Protein AF-A0A0A0D3E0-F1 (afdb_monomer)

Sequence (124 aa):
MERAMAIDLHAAAGILADHRLRPDAFPGLPEALRPGDLAEARRLQDATHERLSAAGLGSRVGWKIGCTTPVMQRFLGIPEPCEGGIFQANVQAGPGRFPAAAHRRIGVECEIAVRLGRDLPPGQ

Structure (mmCIF, N/CA/C/O backbone):
data_AF-A0A0A0D3E0-F1
#
_entry.id   AF-A0A0A0D3E0-F1
#
loop_
_atom_site.group_PDB
_atom_site.id
_atom_site.type_symbol
_atom_site.label_atom_id
_atom_site.label_alt_id
_atom_site.label_comp_id
_atom_site.label_asym_id
_atom_site.label_entity_id
_atom_site.label_seq_id
_atom_site.pdbx_PDB_ins_code
_atom_site.Cartn_x
_atom_site.Cartn_y
_atom_site.Cartn_z
_atom_site.occupancy
_atom_site.B_iso_or_equiv
_atom_site.auth_seq_id
_atom_site.auth_comp_id
_atom_site.auth_asym_id
_atom_site.auth_atom_id
_atom_site.pdbx_PDB_model_num
ATOM 1 N N . MET A 1 1 ? 15.974 7.195 -27.387 1.00 41.56 1 MET A N 1
ATOM 2 C CA . MET A 1 1 ? 15.349 7.037 -26.059 1.00 41.56 1 MET A CA 1
ATOM 3 C C . MET A 1 1 ? 14.260 5.998 -26.224 1.00 41.56 1 MET A C 1
ATOM 5 O O . MET A 1 1 ? 13.197 6.306 -26.747 1.00 41.56 1 MET A O 1
ATOM 9 N N . GLU A 1 2 ? 14.604 4.744 -25.963 1.00 47.16 2 GLU A N 1
ATOM 10 C CA . GLU A 1 2 ? 13.697 3.609 -26.117 1.00 47.16 2 GLU A CA 1
ATOM 11 C C . GLU A 1 2 ? 12.592 3.763 -25.064 1.00 47.16 2 GLU A C 1
ATOM 13 O O . GLU A 1 2 ? 12.894 3.921 -23.881 1.00 47.16 2 GLU A O 1
ATOM 18 N N . ARG A 1 3 ? 11.321 3.846 -25.480 1.00 50.81 3 ARG A N 1
ATOM 19 C CA . ARG A 1 3 ? 10.215 3.808 -24.516 1.00 50.81 3 ARG A CA 1
ATOM 20 C C . ARG A 1 3 ? 10.323 2.463 -23.809 1.00 50.81 3 ARG A C 1
ATOM 22 O O . ARG A 1 3 ? 10.208 1.443 -24.483 1.00 50.81 3 ARG A O 1
ATOM 29 N N . ALA A 1 4 ? 10.534 2.462 -22.495 1.00 60.88 4 ALA A N 1
ATOM 30 C CA . ALA A 1 4 ? 10.309 1.264 -21.701 1.00 60.88 4 ALA A CA 1
ATOM 31 C C . ALA A 1 4 ? 8.901 0.757 -22.049 1.00 60.88 4 ALA A C 1
ATOM 33 O O . ALA A 1 4 ? 7.928 1.514 -21.975 1.00 60.88 4 ALA A O 1
ATOM 34 N N . MET A 1 5 ? 8.807 -0.471 -22.560 1.00 68.38 5 MET A N 1
ATOM 35 C CA . MET A 1 5 ? 7.516 -1.110 -22.794 1.00 68.38 5 MET A CA 1
ATOM 36 C C . MET A 1 5 ? 6.759 -1.130 -21.466 1.00 68.38 5 MET A C 1
ATOM 38 O O . MET A 1 5 ? 7.334 -1.518 -20.452 1.00 68.38 5 MET A O 1
ATOM 42 N N . ALA A 1 6 ? 5.494 -0.704 -21.478 1.00 84.00 6 ALA A N 1
ATOM 43 C CA . ALA A 1 6 ? 4.649 -0.761 -20.291 1.00 84.00 6 ALA A CA 1
ATOM 44 C C . ALA A 1 6 ? 4.569 -2.208 -19.782 1.00 84.00 6 ALA A C 1
ATOM 46 O O . ALA A 1 6 ? 4.430 -3.135 -20.588 1.00 84.00 6 ALA A O 1
ATOM 47 N N . ILE A 1 7 ? 4.658 -2.399 -18.466 1.00 94.62 7 ILE A N 1
ATOM 48 C CA . ILE A 1 7 ? 4.614 -3.741 -17.875 1.00 94.62 7 ILE A CA 1
ATOM 49 C C . ILE A 1 7 ? 3.240 -4.391 -18.080 1.00 94.62 7 ILE A C 1
ATOM 51 O O . ILE A 1 7 ? 2.213 -3.710 -18.167 1.00 94.62 7 ILE A O 1
ATOM 55 N N . ASP A 1 8 ? 3.194 -5.724 -18.068 1.00 96.81 8 ASP A N 1
ATOM 56 C CA . ASP A 1 8 ? 1.927 -6.445 -17.932 1.00 96.81 8 ASP A CA 1
ATOM 57 C C . ASP A 1 8 ? 1.387 -6.266 -16.503 1.00 96.81 8 ASP A C 1
ATOM 59 O O . ASP A 1 8 ? 1.711 -7.014 -15.575 1.00 96.81 8 ASP A O 1
ATOM 63 N N . LEU A 1 9 ? 0.552 -5.237 -16.332 1.00 96.81 9 LEU A N 1
ATOM 64 C CA . LEU A 1 9 ? -0.092 -4.898 -15.063 1.00 96.81 9 LEU A CA 1
ATOM 65 C C . LEU A 1 9 ? -0.937 -6.049 -14.520 1.00 96.81 9 LEU A C 1
ATOM 67 O O . LEU A 1 9 ? -0.997 -6.240 -13.306 1.00 96.81 9 LEU A O 1
ATOM 71 N N . HIS A 1 10 ? -1.583 -6.827 -15.393 1.00 97.25 10 HIS A N 1
ATOM 72 C CA . HIS A 1 10 ? -2.418 -7.936 -14.959 1.00 97.25 10 HIS A CA 1
ATOM 73 C C . HIS A 1 10 ? -1.543 -9.023 -14.336 1.00 97.25 10 HIS A C 1
ATOM 75 O O . HIS A 1 10 ? -1.824 -9.447 -13.211 1.00 97.25 10 HIS A O 1
ATOM 81 N N . ALA A 1 11 ? -0.471 -9.436 -15.014 1.00 98.00 11 ALA A N 1
ATOM 82 C CA . ALA A 1 11 ? 0.464 -10.429 -14.493 1.00 98.00 11 ALA A CA 1
ATOM 83 C C . ALA A 1 11 ? 1.138 -9.956 -13.195 1.00 98.00 11 ALA A C 1
ATOM 85 O O . ALA A 1 11 ? 1.113 -10.668 -12.189 1.00 98.00 11 ALA A O 1
ATOM 86 N N . ALA A 1 12 ? 1.670 -8.731 -13.181 1.00 98.31 12 ALA A N 1
ATOM 87 C CA . ALA A 1 12 ? 2.345 -8.162 -12.016 1.00 98.31 12 ALA A CA 1
ATOM 88 C C . ALA A 1 12 ? 1.409 -8.047 -10.797 1.00 98.31 12 ALA A C 1
ATOM 90 O O . ALA A 1 12 ? 1.764 -8.476 -9.697 1.00 98.31 12 ALA A O 1
ATOM 91 N N . ALA A 1 13 ? 0.184 -7.544 -10.988 1.00 98.44 13 ALA A N 1
ATOM 92 C CA . ALA A 1 13 ? -0.807 -7.438 -9.918 1.00 98.44 13 ALA A CA 1
ATOM 93 C C . ALA A 1 13 ? -1.250 -8.816 -9.408 1.00 98.44 13 ALA A C 1
ATOM 95 O O . ALA A 1 13 ? -1.538 -8.972 -8.223 1.00 98.44 13 ALA A O 1
ATOM 96 N N . GLY A 1 14 ? -1.297 -9.818 -10.294 1.00 98.12 14 GLY A N 1
ATOM 97 C CA . GLY A 1 14 ? -1.579 -11.205 -9.931 1.00 98.12 14 GLY A CA 1
ATOM 98 C C . GLY A 1 14 ? -0.538 -11.749 -8.957 1.00 98.12 14 GLY A C 1
ATOM 99 O O . GLY A 1 14 ? -0.903 -12.246 -7.898 1.00 98.12 14 GLY A O 1
ATOM 100 N N . ILE A 1 15 ? 0.750 -11.555 -9.257 1.00 97.88 15 ILE A N 1
ATOM 101 C CA . ILE A 1 15 ? 1.854 -11.969 -8.377 1.00 97.88 15 ILE A CA 1
ATOM 102 C C . ILE A 1 15 ? 1.742 -11.293 -7.003 1.00 97.88 15 ILE A C 1
ATOM 104 O O . ILE A 1 15 ? 1.836 -11.963 -5.974 1.00 97.88 15 ILE A O 1
ATOM 108 N N . LEU A 1 16 ? 1.519 -9.974 -6.966 1.00 97.56 16 LEU A N 1
ATOM 109 C CA . LEU A 1 16 ? 1.404 -9.233 -5.706 1.00 97.56 16 LEU A CA 1
ATOM 110 C C . LEU A 1 16 ? 0.187 -9.675 -4.879 1.00 97.56 16 LEU A C 1
ATOM 112 O O . LEU A 1 16 ? 0.308 -9.888 -3.669 1.00 97.56 16 LEU A O 1
ATOM 116 N N . ALA A 1 17 ? -0.975 -9.833 -5.516 1.00 97.25 17 ALA A N 1
ATOM 117 C CA . ALA A 1 17 ? -2.194 -10.279 -4.847 1.00 97.25 17 ALA A CA 1
ATOM 118 C C . ALA A 1 17 ? -2.045 -11.710 -4.309 1.00 97.25 17 ALA A C 1
ATOM 120 O O . ALA A 1 17 ? -2.368 -11.964 -3.147 1.00 97.25 17 ALA A O 1
ATOM 121 N N . ASP A 1 18 ? -1.479 -12.620 -5.101 1.00 95.81 18 ASP A N 1
ATOM 122 C CA . ASP A 1 18 ? -1.234 -14.002 -4.700 1.00 95.81 18 ASP A CA 1
ATOM 123 C C . ASP A 1 18 ? -0.307 -14.085 -3.491 1.00 95.81 18 ASP A C 1
ATOM 125 O O . ASP A 1 18 ? -0.624 -14.793 -2.536 1.00 95.81 18 ASP A O 1
ATOM 129 N N . HIS A 1 19 ? 0.785 -13.314 -3.481 1.00 95.38 19 HIS A N 1
ATOM 130 C CA . HIS A 1 19 ? 1.685 -13.241 -2.329 1.00 95.38 19 HIS A CA 1
ATOM 131 C C . HIS A 1 19 ? 1.022 -12.629 -1.092 1.00 95.38 19 HIS A C 1
ATOM 133 O O . HIS A 1 19 ? 1.366 -12.989 0.033 1.00 95.38 19 HIS A O 1
ATOM 139 N N . ARG A 1 20 ? 0.063 -11.712 -1.254 1.00 94.38 20 ARG A N 1
ATOM 140 C CA . ARG A 1 20 ? -0.693 -11.174 -0.115 1.00 94.38 20 ARG A CA 1
ATOM 141 C C . ARG A 1 20 ? -1.665 -12.203 0.466 1.00 94.38 20 ARG A C 1
ATOM 143 O O . ARG A 1 20 ? -1.844 -12.221 1.686 1.00 94.38 20 ARG A O 1
ATOM 150 N N . LEU A 1 21 ? -2.313 -13.000 -0.383 1.00 94.00 21 LEU A N 1
ATOM 151 C CA . LEU A 1 21 ? -3.331 -13.986 0.006 1.00 94.00 21 LEU A CA 1
ATOM 152 C C . LEU A 1 21 ? -2.715 -15.303 0.498 1.00 94.00 21 LEU A C 1
ATOM 154 O O . LEU A 1 21 ? -3.288 -15.975 1.352 1.00 94.00 21 LEU A O 1
ATOM 158 N N . ARG A 1 22 ? -1.535 -15.650 -0.018 1.00 92.38 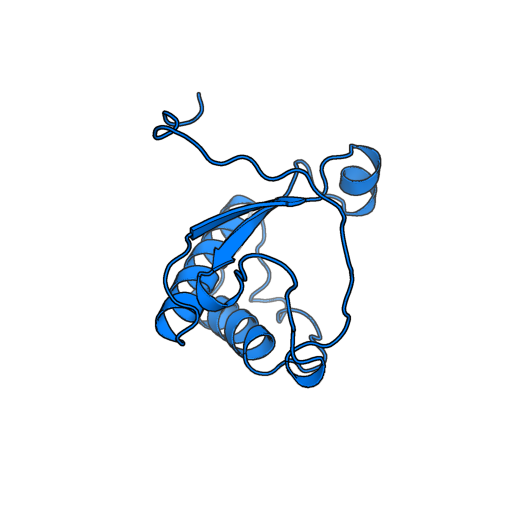22 ARG A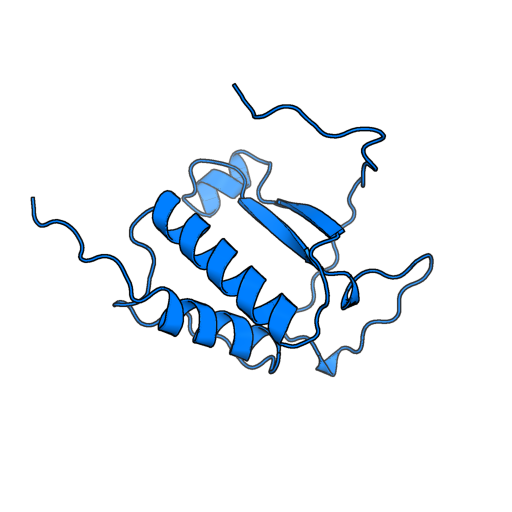 N 1
ATOM 159 C CA . ARG A 1 22 ? -0.731 -16.815 0.360 1.00 92.38 22 ARG A CA 1
ATOM 160 C C . ARG A 1 22 ? 0.668 -16.316 0.724 1.00 92.38 22 ARG A C 1
ATOM 162 O O . ARG A 1 22 ? 1.543 -16.239 -0.139 1.00 92.38 22 ARG A O 1
ATOM 169 N N . PRO A 1 23 ? 0.862 -15.887 1.982 1.00 85.31 23 PRO A N 1
ATOM 170 C CA . PRO A 1 23 ? 2.060 -15.177 2.396 1.00 85.31 23 PRO A CA 1
ATOM 171 C C . PRO A 1 23 ? 3.261 -16.122 2.465 1.00 85.31 23 PRO A C 1
ATOM 173 O O . PRO A 1 23 ? 3.578 -16.693 3.508 1.00 85.31 23 PRO A O 1
ATOM 176 N N . ASP A 1 24 ? 3.966 -16.229 1.344 1.00 88.38 24 ASP A N 1
ATOM 177 C CA . ASP A 1 24 ? 5.285 -16.840 1.240 1.00 88.38 24 ASP A CA 1
ATOM 178 C C . ASP A 1 24 ? 6.400 -15.792 1.141 1.00 88.38 24 ASP A C 1
ATOM 180 O O . ASP A 1 24 ? 6.154 -14.584 1.159 1.00 88.38 24 ASP A O 1
ATOM 184 N N . ALA A 1 25 ? 7.661 -16.237 1.121 1.00 90.50 25 ALA A N 1
ATOM 185 C CA . ALA A 1 25 ? 8.768 -15.323 0.864 1.00 90.50 25 ALA A CA 1
ATOM 186 C C . ALA A 1 25 ? 8.555 -14.664 -0.506 1.00 90.50 25 ALA A C 1
ATOM 188 O O . ALA A 1 25 ? 8.379 -15.358 -1.502 1.00 90.50 25 ALA A O 1
ATOM 189 N N . PHE A 1 26 ? 8.546 -13.332 -0.541 1.00 92.44 26 PHE A N 1
ATOM 190 C CA . PHE A 1 26 ? 8.392 -12.576 -1.777 1.00 92.44 26 PHE A CA 1
ATOM 191 C C . PHE A 1 26 ? 9.780 -12.238 -2.337 1.00 92.44 26 PHE A C 1
ATOM 193 O O . PHE A 1 26 ? 10.474 -11.416 -1.732 1.00 92.44 26 PHE A O 1
ATOM 200 N N . PRO A 1 27 ? 10.211 -12.853 -3.456 1.00 92.38 27 PRO A N 1
ATOM 201 C CA . PRO A 1 27 ? 11.522 -12.590 -4.052 1.00 92.38 27 PRO A CA 1
ATOM 202 C C . PRO A 1 27 ? 11.572 -11.261 -4.827 1.00 92.38 27 PRO A C 1
ATOM 204 O O . PRO A 1 27 ? 12.619 -10.900 -5.360 1.00 92.38 27 PRO A O 1
ATOM 207 N N . GLY A 1 28 ? 10.454 -10.532 -4.893 1.00 94.31 28 GLY A N 1
ATOM 208 C CA . GLY A 1 28 ? 10.267 -9.382 -5.769 1.00 94.31 28 GLY A CA 1
ATOM 209 C C . GLY A 1 28 ? 9.574 -9.766 -7.076 1.00 94.31 28 GLY A C 1
ATOM 210 O O . GLY A 1 28 ? 9.378 -10.943 -7.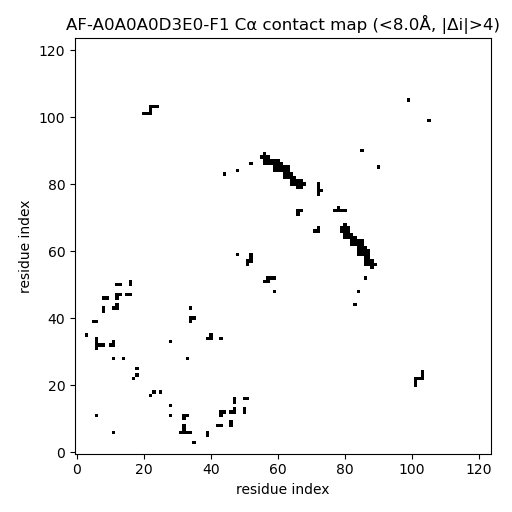381 1.00 94.31 28 GLY A O 1
ATOM 211 N N . LEU A 1 29 ? 9.193 -8.754 -7.855 1.00 97.06 29 LEU A N 1
ATOM 212 C CA . LEU A 1 29 ? 8.676 -8.965 -9.207 1.00 97.06 29 LEU A CA 1
ATOM 213 C C . LEU A 1 29 ? 9.818 -9.368 -10.158 1.00 97.06 29 LEU A C 1
ATOM 215 O O . LEU A 1 29 ? 10.944 -8.873 -9.985 1.00 97.06 29 LEU A O 1
ATOM 219 N N . PRO A 1 30 ? 9.547 -10.215 -11.172 1.00 97.00 30 PRO A N 1
ATOM 220 C CA . PRO A 1 30 ? 10.445 -10.401 -12.310 1.00 97.00 30 PRO A CA 1
ATOM 221 C C . PRO A 1 30 ? 10.812 -9.056 -12.939 1.00 97.00 30 PRO A C 1
ATOM 223 O O . PRO A 1 30 ? 9.970 -8.165 -12.980 1.00 97.00 30 PRO A O 1
ATOM 226 N N . GLU A 1 31 ? 12.034 -8.916 -13.459 1.00 96.19 31 GLU A N 1
ATOM 227 C CA . GLU A 1 31 ? 12.541 -7.635 -13.983 1.00 96.19 31 GLU A CA 1
ATOM 228 C C . GLU A 1 31 ? 11.604 -7.007 -15.026 1.00 96.19 31 GLU A C 1
ATOM 230 O O . GLU A 1 31 ? 11.252 -5.841 -14.915 1.00 96.19 31 GLU A O 1
ATOM 235 N N . ALA A 1 32 ? 11.093 -7.813 -15.962 1.00 96.25 32 ALA A N 1
ATOM 236 C CA . ALA A 1 32 ? 10.161 -7.369 -17.003 1.00 96.25 32 ALA A CA 1
ATOM 237 C C . ALA A 1 32 ? 8.785 -6.899 -16.481 1.00 96.25 32 ALA A C 1
ATOM 239 O O . ALA A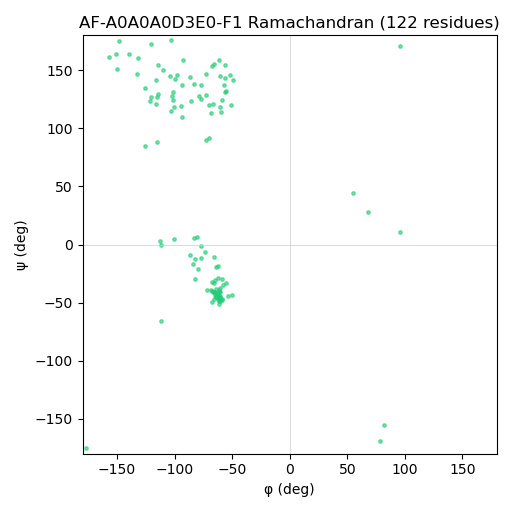 1 32 ? 7.990 -6.363 -17.246 1.00 96.25 32 ALA A O 1
ATOM 240 N N . LEU A 1 33 ? 8.483 -7.139 -15.201 1.00 97.75 33 LEU A N 1
ATOM 241 C CA . LEU A 1 33 ? 7.237 -6.752 -14.538 1.00 97.75 33 LEU A CA 1
ATOM 242 C C . LEU A 1 33 ? 7.450 -5.671 -13.470 1.00 97.75 33 LEU A C 1
ATOM 244 O O . LEU A 1 33 ? 6.502 -5.315 -12.770 1.00 97.75 33 LEU A O 1
ATOM 248 N N . ARG A 1 34 ? 8.678 -5.167 -13.296 1.00 96.12 34 ARG A N 1
ATOM 249 C CA . ARG A 1 34 ? 8.959 -4.084 -12.349 1.00 96.12 34 ARG A CA 1
ATOM 250 C C . ARG A 1 34 ? 8.537 -2.749 -12.963 1.00 96.12 34 ARG A C 1
ATOM 252 O O . ARG A 1 34 ? 8.979 -2.456 -14.070 1.00 96.12 34 ARG A O 1
ATOM 259 N N . PRO A 1 35 ? 7.722 -1.939 -12.264 1.00 95.06 35 PRO A N 1
ATOM 260 C CA . PRO A 1 35 ? 7.375 -0.607 -12.739 1.00 95.06 35 PRO A CA 1
ATOM 261 C C . PRO A 1 35 ? 8.621 0.238 -13.005 1.00 95.06 35 PRO A C 1
ATOM 263 O O . PRO A 1 35 ? 9.507 0.309 -12.152 1.00 95.06 35 PRO A O 1
ATOM 266 N N . GLY A 1 36 ? 8.672 0.892 -14.164 1.00 93.56 36 GLY A N 1
ATOM 267 C CA . GLY A 1 36 ? 9.780 1.775 -14.535 1.00 93.56 36 GLY A CA 1
ATOM 268 C C . GLY A 1 36 ? 9.704 3.161 -13.891 1.00 93.56 36 GLY A C 1
ATOM 269 O O . GLY A 1 36 ? 10.717 3.848 -13.773 1.00 93.56 36 GLY A O 1
ATOM 270 N N . ASP A 1 37 ? 8.510 3.576 -13.462 1.00 92.25 37 ASP A N 1
ATOM 271 C CA . ASP A 1 37 ? 8.271 4.860 -12.813 1.00 92.25 37 ASP A CA 1
ATOM 272 C C . ASP A 1 37 ? 7.125 4.798 -11.786 1.00 92.25 37 ASP A C 1
ATOM 274 O O . ASP A 1 37 ? 6.437 3.786 -11.611 1.00 92.25 37 ASP A O 1
ATOM 278 N N . LEU A 1 38 ? 6.921 5.913 -11.082 1.00 91.50 38 LEU A N 1
ATOM 279 C CA . LEU A 1 38 ? 5.901 6.029 -10.045 1.00 91.50 38 LEU A CA 1
ATOM 280 C C . LEU A 1 38 ? 4.472 5.978 -10.600 1.00 91.50 38 LEU A C 1
ATOM 282 O O . LEU A 1 38 ? 3.575 5.459 -9.938 1.00 91.50 38 LEU A O 1
ATOM 286 N N . ALA A 1 39 ? 4.242 6.487 -11.812 1.00 93.12 39 ALA A N 1
ATOM 287 C CA . ALA A 1 39 ? 2.922 6.448 -12.429 1.00 93.12 39 ALA A CA 1
ATOM 288 C C . ALA A 1 39 ? 2.522 5.003 -12.764 1.00 93.12 39 ALA A C 1
ATOM 290 O O . ALA A 1 39 ? 1.377 4.605 -12.554 1.00 93.12 39 ALA A O 1
ATOM 291 N N . GLU A 1 40 ? 3.462 4.198 -13.251 1.00 95.69 40 GLU A N 1
ATOM 292 C CA . GLU A 1 40 ? 3.284 2.771 -13.484 1.00 95.69 40 GLU A CA 1
ATOM 293 C C . GLU A 1 40 ? 3.132 1.988 -12.179 1.00 95.69 40 GLU A C 1
ATOM 295 O O . GLU A 1 40 ? 2.254 1.128 -12.094 1.00 95.69 40 GLU A O 1
ATOM 300 N N . ALA A 1 41 ? 3.889 2.337 -11.134 1.00 95.44 41 ALA A N 1
ATOM 301 C CA . ALA A 1 41 ? 3.734 1.736 -9.811 1.00 95.44 41 ALA A CA 1
ATOM 302 C C . ALA A 1 41 ? 2.335 1.993 -9.220 1.00 95.44 41 ALA A C 1
ATOM 304 O O . ALA A 1 41 ? 1.719 1.074 -8.683 1.00 95.44 41 ALA A O 1
ATOM 305 N N . ARG A 1 42 ? 1.793 3.208 -9.384 1.00 95.50 42 ARG A N 1
ATOM 306 C CA . ARG A 1 42 ? 0.426 3.566 -8.962 1.00 95.50 42 ARG A CA 1
ATOM 307 C C . ARG A 1 42 ? -0.637 2.783 -9.743 1.00 95.50 42 ARG A C 1
ATOM 309 O O . ARG A 1 42 ? -1.539 2.216 -9.134 1.00 95.50 42 ARG A O 1
ATOM 316 N N . ARG A 1 43 ? -0.485 2.638 -11.069 1.00 97.69 43 ARG A N 1
ATOM 317 C CA . ARG A 1 43 ? -1.371 1.774 -11.881 1.00 97.69 43 ARG A CA 1
ATOM 318 C C . ARG A 1 43 ? -1.319 0.309 -11.438 1.00 97.69 43 ARG A C 1
ATOM 320 O O . ARG A 1 43 ? -2.352 -0.353 -11.372 1.00 97.69 43 ARG A O 1
ATOM 327 N N . LEU A 1 44 ? -0.129 -0.199 -11.112 1.00 98.25 44 LEU A N 1
ATOM 328 C CA . LEU A 1 44 ? 0.045 -1.552 -10.584 1.00 98.25 44 LEU A CA 1
ATOM 329 C C . LEU A 1 44 ? -0.622 -1.717 -9.211 1.00 98.25 44 LEU A C 1
ATOM 331 O O . LEU A 1 44 ? -1.259 -2.739 -8.946 1.00 98.25 44 LEU A O 1
ATOM 335 N N . GLN A 1 45 ? -0.506 -0.713 -8.345 1.00 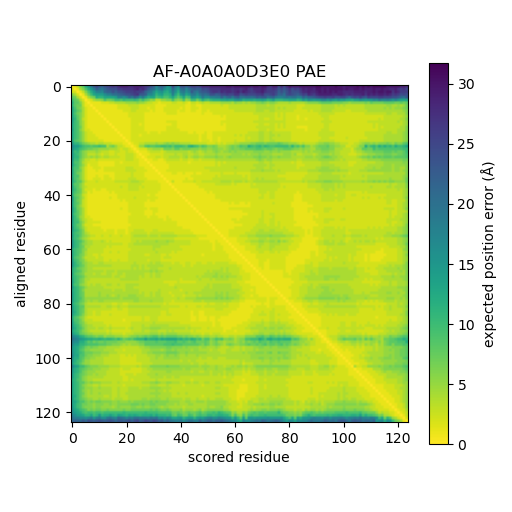97.94 45 GLN A N 1
ATOM 336 C CA . GLN A 1 45 ? -1.182 -0.672 -7.054 1.00 97.94 45 GLN A CA 1
ATOM 337 C C . GLN A 1 45 ? -2.708 -0.707 -7.208 1.00 97.94 45 GLN A C 1
ATOM 339 O O . GLN A 1 45 ? -3.357 -1.499 -6.526 1.00 97.94 45 GLN A O 1
ATOM 344 N N . ASP A 1 46 ? -3.279 0.065 -8.133 1.00 97.94 46 ASP A N 1
ATOM 345 C CA . ASP A 1 46 ? -4.719 0.050 -8.409 1.00 97.94 46 ASP A CA 1
ATOM 346 C C . ASP A 1 46 ? -5.197 -1.314 -8.921 1.00 97.94 46 ASP A C 1
ATOM 348 O O . ASP A 1 46 ? -6.129 -1.888 -8.354 1.00 97.94 46 ASP A O 1
ATOM 352 N N . ALA A 1 47 ? -4.492 -1.905 -9.890 1.00 98.31 47 ALA A N 1
ATOM 353 C CA . ALA A 1 47 ? -4.796 -3.252 -10.380 1.00 98.31 47 ALA A CA 1
ATOM 354 C C . ALA A 1 47 ? -4.678 -4.319 -9.272 1.00 98.31 47 ALA A C 1
ATOM 356 O O . ALA A 1 47 ? -5.476 -5.258 -9.190 1.00 98.31 47 ALA A O 1
ATOM 357 N N . THR A 1 48 ? -3.699 -4.176 -8.373 1.00 98.50 48 THR A N 1
ATOM 358 C CA . THR A 1 48 ? -3.552 -5.059 -7.206 1.00 98.50 48 THR A CA 1
ATOM 359 C C . THR A 1 48 ? -4.724 -4.880 -6.243 1.00 98.50 48 THR A C 1
ATOM 361 O O . THR A 1 48 ? -5.253 -5.865 -5.726 1.00 98.50 48 THR A O 1
ATOM 364 N N . HIS A 1 49 ? -5.179 -3.645 -6.025 1.00 98.31 49 HIS A N 1
ATOM 365 C CA . HIS A 1 49 ? -6.327 -3.372 -5.172 1.00 98.31 49 HIS A CA 1
ATOM 366 C C . HIS A 1 49 ? -7.621 -3.994 -5.707 1.00 98.31 49 HIS A C 1
ATOM 368 O O . HIS A 1 49 ? -8.380 -4.576 -4.931 1.00 98.31 49 HIS A O 1
ATOM 374 N N . GLU A 1 50 ? -7.863 -3.898 -7.014 1.00 97.94 50 GLU A N 1
ATOM 375 C CA . GLU A 1 50 ? -9.021 -4.514 -7.669 1.00 97.94 50 GLU A CA 1
ATOM 376 C C . GLU A 1 50 ? -9.031 -6.031 -7.470 1.00 97.94 50 GLU A C 1
ATOM 378 O O . GLU A 1 50 ? -10.039 -6.600 -7.042 1.00 97.94 50 GLU A O 1
ATOM 383 N N . ARG A 1 51 ? -7.884 -6.686 -7.683 1.00 98.19 51 ARG A N 1
ATOM 384 C CA . ARG A 1 51 ? -7.735 -8.130 -7.462 1.00 98.19 51 ARG A CA 1
ATOM 385 C C . ARG A 1 51 ? -7.975 -8.534 -6.013 1.00 98.19 51 ARG A C 1
ATOM 387 O O . ARG A 1 51 ? -8.675 -9.509 -5.765 1.00 98.19 51 ARG A O 1
ATOM 394 N N . LEU A 1 52 ? -7.414 -7.798 -5.056 1.00 98.12 52 LEU A N 1
ATOM 395 C CA . LEU A 1 52 ? -7.596 -8.079 -3.630 1.00 98.12 52 LEU A CA 1
ATOM 396 C C . LEU A 1 52 ? -9.056 -7.917 -3.187 1.00 98.12 52 LEU A C 1
ATOM 398 O O . LEU A 1 52 ? -9.551 -8.728 -2.402 1.00 98.12 52 LEU A O 1
ATOM 402 N N . SER A 1 53 ? -9.751 -6.909 -3.720 1.00 97.75 53 SER A N 1
ATOM 403 C CA . SER A 1 53 ? -11.190 -6.725 -3.513 1.00 97.75 53 SER A CA 1
ATOM 404 C C . SER A 1 53 ? -11.977 -7.924 -4.056 1.00 97.75 53 SER A C 1
ATOM 406 O O . SER A 1 53 ? -12.745 -8.546 -3.319 1.00 97.75 53 SER A O 1
ATOM 408 N N . ALA A 1 54 ? -11.715 -8.316 -5.310 1.00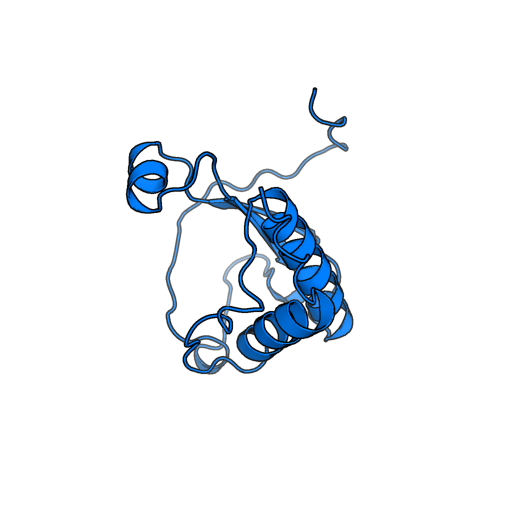 97.31 54 ALA A N 1
ATOM 409 C CA . ALA A 1 54 ? -12.357 -9.463 -5.956 1.00 97.31 54 ALA A CA 1
ATOM 410 C C . ALA A 1 54 ? -12.056 -10.803 -5.257 1.00 97.31 54 ALA A C 1
ATOM 412 O O . ALA A 1 54 ? -12.890 -11.704 -5.266 1.00 97.31 54 ALA A O 1
ATOM 413 N N . ALA A 1 55 ? -10.896 -10.924 -4.608 1.00 96.81 55 ALA A N 1
ATOM 414 C CA . ALA A 1 55 ? -10.490 -12.100 -3.840 1.00 96.81 55 ALA A CA 1
ATOM 415 C C . ALA A 1 55 ? -11.091 -12.168 -2.421 1.00 96.81 55 ALA A C 1
ATOM 417 O O . ALA A 1 55 ? -10.720 -1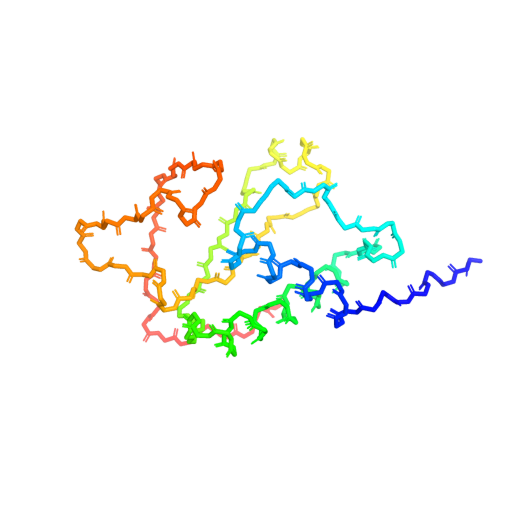3.042 -1.637 1.00 96.81 55 ALA A O 1
ATOM 418 N N . GLY A 1 56 ? -12.007 -11.261 -2.069 1.00 96.19 56 GLY A N 1
ATOM 419 C CA . GLY A 1 56 ? -12.762 -11.328 -0.818 1.00 96.19 56 GLY A CA 1
ATOM 420 C C . GLY A 1 56 ? -12.197 -10.498 0.335 1.00 96.19 56 GLY A C 1
ATOM 421 O O . GLY A 1 56 ? -12.697 -10.618 1.451 1.00 96.19 56 GLY A O 1
ATOM 422 N N . LEU A 1 57 ? -11.219 -9.608 0.101 1.00 96.31 57 LEU A N 1
ATOM 423 C CA . LEU A 1 57 ? -10.827 -8.627 1.129 1.00 96.31 57 LEU A CA 1
ATOM 424 C C . LEU A 1 57 ? -11.865 -7.500 1.313 1.00 96.31 57 LEU A C 1
ATOM 426 O O . LEU A 1 57 ? -11.754 -6.697 2.246 1.00 96.31 57 LEU A O 1
ATOM 430 N N . GLY A 1 58 ? -12.894 -7.470 0.463 1.00 97.00 58 GLY A N 1
ATOM 431 C CA . GLY A 1 58 ? -13.969 -6.483 0.488 1.00 97.00 58 GLY A CA 1
ATOM 432 C C . GLY A 1 58 ? -13.554 -5.154 -0.137 1.00 97.00 58 GLY A C 1
ATOM 433 O O . GLY A 1 58 ? -12.503 -5.042 -0.764 1.00 97.00 58 GLY A O 1
ATOM 434 N N . SER A 1 59 ? -14.379 -4.124 0.041 1.00 96.88 59 SER A N 1
ATOM 435 C CA . SER A 1 59 ? -14.079 -2.791 -0.482 1.00 96.88 59 SER A CA 1
ATOM 436 C C . SER A 1 59 ? -12.878 -2.153 0.221 1.00 96.88 59 SER A C 1
ATOM 438 O O . SER A 1 59 ? -12.609 -2.405 1.401 1.00 96.88 59 SER A O 1
ATOM 440 N N . ARG A 1 60 ? -12.192 -1.249 -0.486 1.00 96.62 60 ARG A N 1
ATOM 441 C CA . ARG A 1 60 ? -11.244 -0.318 0.132 1.00 96.62 60 ARG A CA 1
ATOM 442 C C . ARG A 1 60 ? -12.025 0.700 0.968 1.00 96.62 60 ARG A C 1
ATOM 444 O O . ARG A 1 60 ? -12.865 1.416 0.438 1.00 96.62 60 ARG A O 1
ATOM 451 N N . VAL A 1 61 ? -11.750 0.750 2.268 1.00 96.88 61 VAL A N 1
ATOM 452 C CA . VAL A 1 61 ? -12.460 1.577 3.264 1.00 96.88 61 VAL A CA 1
ATOM 453 C C . VAL A 1 61 ? -11.603 2.708 3.832 1.00 96.88 61 VAL A C 1
ATOM 455 O O . VAL A 1 61 ? -12.059 3.471 4.678 1.00 96.88 61 VAL A O 1
ATOM 458 N N . GLY A 1 62 ? -10.353 2.823 3.387 1.00 96.69 62 GLY A N 1
ATOM 459 C CA . GLY A 1 62 ? -9.456 3.885 3.813 1.00 96.69 62 GLY A CA 1
ATOM 460 C C . GLY A 1 62 ? -8.110 3.835 3.109 1.00 96.69 62 GLY A C 1
ATOM 461 O O . GLY A 1 62 ? -7.872 2.997 2.233 1.00 96.69 62 GLY A O 1
ATOM 462 N N . TRP A 1 63 ? -7.231 4.732 3.540 1.00 97.19 63 TRP A N 1
ATOM 463 C CA . TRP A 1 63 ? -5.877 4.885 3.030 1.00 97.19 63 TRP A CA 1
ATOM 464 C C . TRP A 1 63 ? -4.889 4.975 4.188 1.00 97.19 63 TRP A C 1
ATOM 466 O O . TRP A 1 63 ? -5.205 5.529 5.240 1.00 97.19 63 TRP A O 1
ATOM 476 N N . LYS A 1 64 ? -3.688 4.447 3.971 1.00 97.31 64 LYS A N 1
ATOM 477 C CA . LYS A 1 64 ? -2.504 4.693 4.800 1.00 97.31 64 LYS A CA 1
ATOM 478 C C . LYS A 1 64 ? -1.512 5.529 4.004 1.00 97.31 64 LYS A C 1
ATOM 480 O O . LYS A 1 64 ? -1.445 5.365 2.788 1.00 97.31 64 LYS A O 1
ATOM 485 N N . ILE A 1 65 ? -0.711 6.343 4.683 1.00 97.25 65 ILE A N 1
ATOM 486 C CA . ILE A 1 65 ? 0.432 7.056 4.098 1.00 97.25 65 ILE A CA 1
ATOM 487 C C . ILE A 1 65 ? 1.673 6.629 4.881 1.00 97.25 65 ILE A C 1
ATOM 489 O O . ILE A 1 65 ? 1.696 6.746 6.099 1.00 97.25 65 ILE A O 1
ATOM 493 N N . GLY A 1 66 ? 2.676 6.097 4.189 1.00 96.38 66 GLY A N 1
ATOM 494 C CA . GLY A 1 66 ? 3.945 5.653 4.760 1.00 96.38 66 GLY A CA 1
ATOM 495 C C . GLY A 1 66 ? 5.132 6.399 4.159 1.00 96.38 66 GLY A C 1
ATOM 496 O O . GLY A 1 66 ? 4.995 7.145 3.191 1.00 96.38 66 GLY A O 1
ATOM 497 N N . CYS A 1 67 ? 6.319 6.179 4.727 1.00 96.06 67 CYS A N 1
ATOM 498 C CA . CYS A 1 67 ? 7.553 6.856 4.308 1.00 96.06 67 CYS A CA 1
ATOM 499 C C . CYS A 1 67 ? 7.422 8.393 4.340 1.00 96.06 67 CYS A C 1
ATOM 501 O O . CYS A 1 67 ? 7.825 9.095 3.417 1.00 96.06 67 CYS A O 1
ATOM 503 N N . THR A 1 68 ? 6.832 8.926 5.411 1.00 96.00 68 THR A N 1
ATOM 504 C CA . THR A 1 68 ? 6.485 10.352 5.559 1.00 96.00 68 THR A CA 1
ATOM 505 C C . THR A 1 68 ? 7.672 11.257 5.891 1.00 96.00 68 THR A C 1
ATOM 507 O O . THR A 1 68 ? 7.548 12.477 5.814 1.00 96.00 68 THR A O 1
ATOM 510 N N . THR A 1 69 ? 8.830 10.693 6.253 1.00 96.50 69 THR A N 1
ATOM 511 C CA . THR A 1 69 ? 10.019 11.476 6.612 1.00 96.50 69 THR A CA 1
ATOM 512 C C . THR A 1 69 ? 11.014 11.567 5.450 1.00 96.50 69 THR A C 1
ATOM 514 O O . THR A 1 69 ? 11.270 10.561 4.780 1.00 96.50 69 THR A O 1
ATOM 517 N N . PRO A 1 70 ? 11.683 12.721 5.256 1.00 96.75 70 PRO A N 1
ATOM 518 C CA . PRO A 1 70 ? 12.710 12.865 4.221 1.00 96.75 70 PRO A CA 1
ATOM 519 C C . PRO A 1 70 ? 13.876 11.879 4.366 1.00 96.75 70 PRO A C 1
ATOM 521 O O . PRO A 1 70 ? 14.502 11.503 3.379 1.00 96.75 70 PRO A O 1
ATOM 524 N N . VAL A 1 71 ? 14.194 11.460 5.597 1.00 97.44 71 VAL A N 1
ATOM 525 C CA . VAL A 1 71 ? 15.250 10.468 5.855 1.00 97.44 71 VAL A CA 1
ATOM 526 C C . VAL A 1 71 ? 14.864 9.109 5.274 1.00 97.44 71 VAL A C 1
ATOM 528 O O . VAL A 1 71 ? 15.676 8.509 4.575 1.00 97.44 71 VAL A O 1
ATOM 531 N N . MET A 1 72 ? 13.630 8.650 5.507 1.00 96.38 72 MET A N 1
ATOM 532 C CA . MET A 1 72 ? 13.150 7.374 4.970 1.00 96.38 72 MET A CA 1
ATOM 533 C C . MET A 1 72 ? 13.030 7.412 3.443 1.00 96.38 72 MET A C 1
ATOM 535 O O . MET A 1 72 ? 13.433 6.470 2.770 1.00 96.38 72 MET A O 1
ATOM 539 N N . GLN A 1 73 ? 12.545 8.523 2.886 1.00 97.00 73 GLN A N 1
ATOM 540 C CA . GLN A 1 73 ? 12.429 8.702 1.434 1.00 97.00 73 GLN A CA 1
ATOM 541 C C . GLN A 1 73 ? 13.792 8.628 0.739 1.00 97.00 73 GLN A C 1
ATOM 543 O O . GLN A 1 73 ? 13.951 7.879 -0.223 1.00 97.00 73 GLN A O 1
ATOM 548 N N . ARG A 1 74 ? 14.810 9.318 1.280 1.00 96.75 74 ARG A N 1
ATOM 549 C CA . ARG A 1 74 ? 16.191 9.216 0.779 1.00 96.75 74 ARG A CA 1
ATOM 550 C C . ARG A 1 74 ? 16.755 7.806 0.910 1.00 96.75 74 ARG A C 1
ATOM 552 O O . ARG A 1 74 ? 17.413 7.345 -0.013 1.00 96.75 74 ARG A O 1
ATOM 559 N N . PHE A 1 75 ? 16.506 7.137 2.036 1.00 96.50 75 PHE A N 1
ATOM 560 C CA . PHE A 1 75 ? 16.965 5.765 2.257 1.00 96.50 75 PHE A CA 1
ATOM 561 C C . PHE A 1 75 ? 16.374 4.782 1.233 1.00 96.50 75 PHE A C 1
ATOM 563 O O . PHE A 1 75 ? 17.085 3.906 0.752 1.00 96.50 75 PHE A O 1
ATOM 570 N N . LEU A 1 76 ? 15.099 4.948 0.874 1.00 94.00 76 LEU A N 1
ATOM 571 C CA . LEU A 1 76 ? 14.398 4.097 -0.094 1.00 94.00 76 LEU A CA 1
ATOM 572 C C . LEU A 1 76 ? 14.563 4.542 -1.555 1.00 94.00 76 LEU A C 1
ATOM 574 O O . LEU A 1 76 ? 14.146 3.816 -2.453 1.00 94.00 76 LEU A O 1
ATOM 578 N N . GLY A 1 77 ? 15.138 5.721 -1.804 1.00 93.25 77 GLY A N 1
ATOM 579 C CA . GLY A 1 77 ? 15.269 6.279 -3.151 1.00 93.25 77 GLY A CA 1
ATOM 580 C C . GLY A 1 77 ? 13.934 6.676 -3.788 1.00 93.25 77 GLY A C 1
ATOM 581 O O . GLY A 1 77 ? 13.812 6.640 -5.009 1.00 93.25 77 GLY A O 1
ATOM 582 N N . ILE A 1 78 ? 12.933 7.039 -2.981 1.00 92.31 78 ILE A N 1
ATOM 583 C CA . ILE A 1 78 ? 11.613 7.477 -3.458 1.00 92.31 78 ILE A CA 1
ATOM 584 C C . ILE A 1 78 ? 11.472 9.002 -3.345 1.00 92.31 78 ILE A C 1
ATOM 586 O O . ILE A 1 78 ? 11.995 9.591 -2.395 1.00 92.31 78 ILE A O 1
ATOM 590 N N . PRO A 1 79 ? 10.773 9.661 -4.287 1.00 92.38 79 PRO A N 1
ATOM 591 C CA . PRO A 1 79 ? 10.679 11.120 -4.313 1.00 92.38 79 PRO A CA 1
ATOM 592 C C . PRO A 1 79 ? 9.583 11.683 -3.395 1.00 92.38 79 PRO A C 1
ATOM 594 O O . PRO A 1 79 ? 9.594 12.875 -3.100 1.00 92.38 79 PRO A O 1
ATOM 597 N N . GLU A 1 80 ? 8.641 10.848 -2.951 1.00 94.69 80 GLU A N 1
ATOM 598 C CA . GLU A 1 80 ? 7.464 11.249 -2.178 1.00 94.69 80 GLU A CA 1
ATOM 599 C C . GLU A 1 80 ? 6.995 10.119 -1.236 1.00 94.69 80 GLU A C 1
ATOM 601 O O . GLU A 1 80 ? 7.423 8.971 -1.406 1.00 94.69 80 GLU A O 1
ATOM 606 N N . PRO A 1 81 ? 6.146 10.408 -0.225 1.00 96.69 81 PRO A N 1
ATOM 607 C CA . PRO A 1 81 ? 5.505 9.376 0.591 1.00 96.69 81 PRO A CA 1
ATOM 608 C C . PRO A 1 81 ? 4.714 8.371 -0.256 1.00 96.69 81 PRO A C 1
ATOM 610 O O . PRO A 1 81 ? 4.200 8.708 -1.319 1.00 96.69 81 PRO A O 1
ATOM 613 N N . CYS A 1 82 ? 4.543 7.151 0.251 1.00 95.00 82 CYS A N 1
ATOM 614 C CA . CYS A 1 82 ? 3.740 6.126 -0.418 1.00 95.00 82 CYS A CA 1
ATOM 615 C C . CYS A 1 82 ? 2.364 6.014 0.231 1.00 95.00 82 CYS A C 1
ATOM 617 O O . CYS A 1 82 ? 2.275 5.826 1.447 1.00 95.00 82 CYS A O 1
ATOM 619 N N . GLU A 1 83 ? 1.291 6.023 -0.552 1.00 95.94 83 GLU A N 1
ATOM 620 C CA . GLU A 1 83 ? -0.030 5.640 -0.062 1.00 95.94 83 GLU A CA 1
ATOM 621 C C . GLU A 1 83 ? -0.336 4.151 -0.279 1.00 95.94 83 GLU A C 1
ATOM 623 O O . GLU A 1 83 ? 0.249 3.491 -1.131 1.00 95.94 83 GLU A O 1
ATOM 628 N N . GLY A 1 84 ? -1.286 3.604 0.479 1.00 96.81 84 GLY A N 1
ATOM 629 C CA . GLY A 1 84 ? -1.789 2.244 0.275 1.00 96.81 84 GLY A CA 1
ATOM 630 C C . GLY A 1 84 ? -3.247 2.093 0.692 1.00 96.81 84 GLY A C 1
ATOM 631 O O . GLY A 1 84 ? -3.719 2.792 1.589 1.00 96.81 84 GLY A O 1
ATOM 632 N N . GLY A 1 85 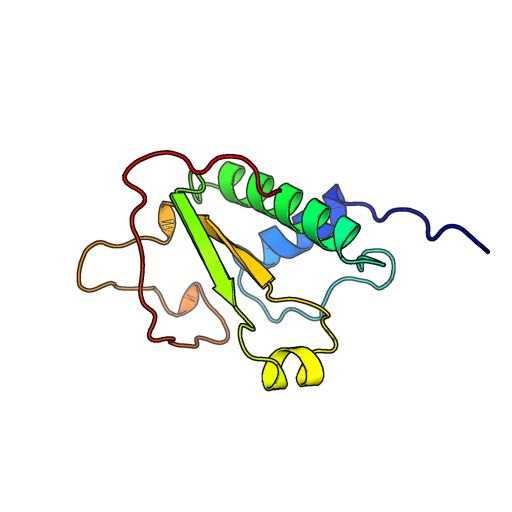? -3.969 1.177 0.049 1.00 97.44 85 GLY A N 1
ATOM 633 C CA . GLY A 1 85 ? -5.369 0.906 0.363 1.00 97.44 85 GLY A CA 1
ATOM 634 C C . GLY A 1 85 ? -5.551 0.075 1.635 1.00 97.44 85 GLY A C 1
ATOM 635 O O . GLY A 1 85 ? -4.863 -0.922 1.852 1.00 97.44 85 GLY A O 1
ATOM 636 N N . ILE A 1 86 ? -6.527 0.458 2.459 1.00 97.44 86 ILE A N 1
ATOM 637 C CA . ILE A 1 86 ? -6.996 -0.323 3.610 1.00 97.44 86 ILE A CA 1
ATOM 638 C C . ILE A 1 86 ? -8.297 -1.022 3.215 1.00 97.44 86 ILE A C 1
ATOM 640 O O . ILE A 1 86 ? -9.258 -0.369 2.814 1.00 97.44 86 ILE A O 1
ATOM 644 N N . PHE A 1 87 ? -8.337 -2.346 3.344 1.00 97.69 87 PHE A N 1
ATOM 645 C CA . PHE A 1 87 ? -9.491 -3.174 2.981 1.00 97.69 87 PHE A CA 1
ATOM 646 C C . PHE A 1 87 ? -10.362 -3.513 4.184 1.00 97.69 87 PHE A C 1
ATOM 648 O O . PHE A 1 87 ? -9.833 -3.743 5.273 1.00 97.69 87 PHE A O 1
ATOM 655 N N . GLN A 1 88 ? -11.677 -3.604 3.968 1.00 96.81 88 GLN A N 1
ATOM 656 C CA . GLN A 1 88 ? -12.671 -3.887 5.007 1.00 96.81 88 GLN A CA 1
ATOM 657 C C . GLN A 1 88 ? -12.312 -5.115 5.855 1.00 96.81 88 GLN A C 1
ATOM 659 O O . GLN A 1 88 ? -12.395 -5.048 7.078 1.00 96.81 88 GLN A O 1
ATOM 664 N N . ALA A 1 89 ? -11.853 -6.205 5.231 1.00 94.62 89 ALA A N 1
ATOM 665 C CA . ALA A 1 89 ? -11.491 -7.436 5.937 1.00 94.62 89 ALA A CA 1
ATOM 666 C C . ALA A 1 89 ? -10.324 -7.277 6.935 1.00 94.62 89 ALA A C 1
ATOM 668 O O . ALA A 1 89 ? -10.157 -8.110 7.822 1.00 94.62 89 ALA A O 1
ATOM 669 N N . ASN A 1 90 ? -9.517 -6.217 6.809 1.00 92.81 90 ASN A N 1
ATOM 670 C CA . ASN A 1 90 ? -8.359 -5.959 7.668 1.00 92.81 90 ASN A CA 1
ATOM 671 C C . ASN A 1 90 ? -8.641 -4.920 8.769 1.00 92.81 90 ASN A C 1
ATOM 673 O O . ASN A 1 90 ? -7.720 -4.543 9.491 1.00 92.81 90 ASN A O 1
ATOM 677 N N . VAL A 1 91 ? -9.881 -4.442 8.903 1.00 94.38 91 VAL A N 1
ATOM 678 C CA . VAL A 1 91 ? -10.267 -3.459 9.923 1.00 94.38 91 VAL A CA 1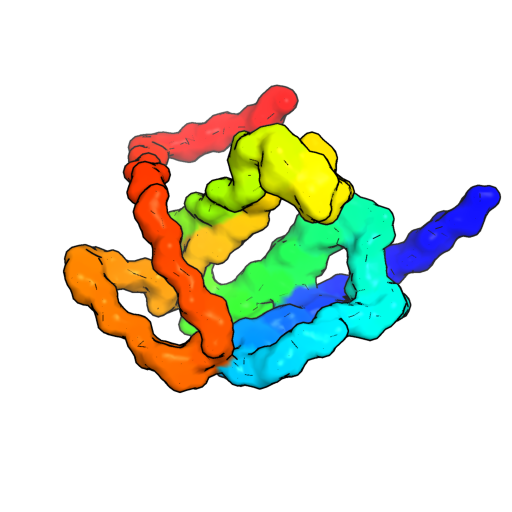
ATOM 679 C C . VAL A 1 91 ? -11.004 -4.160 11.059 1.00 94.38 91 VAL A C 1
ATOM 681 O O . VAL A 1 91 ? -11.986 -4.861 10.834 1.00 94.38 91 VAL A O 1
ATOM 684 N N . GLN A 1 92 ? -10.554 -3.942 12.295 1.00 93.75 92 GLN A N 1
ATOM 685 C CA . GLN A 1 92 ? -11.226 -4.423 13.502 1.00 93.75 92 GLN A CA 1
ATOM 686 C C . GLN A 1 92 ? -11.482 -3.242 14.441 1.00 93.75 92 GLN A C 1
ATOM 688 O O . GLN A 1 92 ? -10.608 -2.399 14.639 1.00 93.75 92 GLN A O 1
ATOM 693 N N . ALA A 1 93 ? -12.693 -3.161 14.993 1.00 90.00 93 ALA A N 1
ATOM 694 C CA . ALA A 1 93 ? -13.042 -2.149 15.982 1.00 90.00 93 ALA A CA 1
ATOM 695 C C . ALA A 1 93 ? -12.636 -2.632 17.382 1.00 90.00 93 ALA A C 1
ATOM 697 O O . ALA A 1 93 ? -13.075 -3.693 17.824 1.00 90.00 93 ALA A O 1
ATOM 698 N N . GLY A 1 94 ? -11.819 -1.845 18.086 1.00 88.94 94 GLY A N 1
ATOM 699 C CA . GLY A 1 94 ? -11.299 -2.215 19.404 1.00 88.94 94 GLY A CA 1
ATOM 700 C C . GLY A 1 94 ? -10.084 -3.151 19.326 1.00 88.94 94 GLY A C 1
ATOM 701 O O . GLY A 1 94 ? -9.351 -3.117 18.336 1.00 88.94 94 GLY A O 1
ATOM 702 N N . PRO A 1 95 ? -9.822 -3.960 20.371 1.00 91.00 95 PRO A N 1
ATOM 703 C CA . PRO A 1 95 ? -8.689 -4.880 20.385 1.00 91.00 95 PRO A CA 1
ATOM 704 C C . PRO A 1 95 ? -8.771 -5.882 19.231 1.00 91.00 95 PRO A C 1
ATOM 706 O O . PRO A 1 95 ? -9.662 -6.730 19.192 1.00 91.00 95 PRO A O 1
ATOM 709 N N . GLY A 1 96 ? -7.825 -5.782 18.298 1.00 88.94 96 GLY A N 1
ATOM 710 C CA . GLY A 1 96 ? -7.775 -6.651 17.133 1.00 88.94 96 GLY A CA 1
ATOM 711 C C . GLY A 1 96 ? -7.029 -7.960 17.395 1.00 88.94 96 GLY A C 1
ATOM 712 O O . GLY A 1 96 ? -6.015 -7.982 18.095 1.00 88.94 96 GLY A O 1
ATOM 713 N N . ARG A 1 97 ? -7.494 -9.058 16.796 1.00 92.25 97 ARG A N 1
ATOM 714 C CA . ARG A 1 97 ? -6.759 -10.329 16.715 1.00 92.25 97 ARG A CA 1
ATOM 715 C C . ARG A 1 97 ? -6.461 -10.644 15.258 1.00 92.25 97 ARG A C 1
ATOM 717 O O . ARG A 1 97 ? -7.377 -10.804 14.455 1.00 92.25 97 ARG A O 1
ATOM 724 N N . PHE A 1 98 ? -5.178 -10.777 14.939 1.00 90.75 98 PHE A N 1
ATOM 725 C CA . PHE A 1 98 ? -4.707 -11.104 13.597 1.00 90.75 98 PHE A CA 1
ATOM 726 C C . PHE A 1 98 ? -4.020 -12.472 13.616 1.00 90.75 98 PHE A C 1
ATOM 728 O O . PHE A 1 98 ? -3.128 -12.689 14.443 1.00 90.75 98 PHE A O 1
ATOM 735 N N . PRO A 1 99 ? -4.421 -13.417 12.749 1.00 90.69 99 PRO A N 1
ATOM 736 C CA . PRO A 1 99 ? -3.776 -14.718 12.689 1.00 90.69 99 PRO A CA 1
ATOM 737 C C . PRO A 1 99 ? -2.359 -14.556 12.137 1.00 90.69 99 PRO A C 1
ATOM 739 O O . PRO A 1 99 ? -2.182 -14.239 10.965 1.00 90.69 99 PRO A O 1
ATOM 742 N N . ALA A 1 100 ? -1.340 -14.810 12.962 1.00 91.44 100 ALA A N 1
ATOM 743 C CA . ALA A 1 100 ? 0.060 -14.648 12.561 1.00 91.44 100 ALA A CA 1
ATOM 744 C C . ALA A 1 100 ? 0.418 -15.452 11.296 1.00 91.44 100 ALA A C 1
ATOM 746 O O . ALA A 1 100 ? 1.182 -14.972 10.469 1.00 91.44 100 ALA A O 1
ATOM 747 N N . ALA A 1 101 ? -0.197 -16.626 11.104 1.00 91.69 101 ALA A N 1
ATOM 748 C CA . ALA A 1 101 ? -0.018 -17.467 9.919 1.00 91.69 101 ALA A CA 1
ATOM 749 C C . ALA A 1 101 ? -0.508 -16.821 8.605 1.00 91.69 101 ALA A C 1
ATOM 751 O O . ALA A 1 101 ? -0.085 -17.235 7.531 1.00 91.69 101 ALA A O 1
ATOM 752 N N . ALA A 1 102 ? -1.367 -15.797 8.672 1.00 89.88 102 ALA A N 1
ATOM 753 C CA . ALA A 1 102 ? -1.789 -15.011 7.510 1.00 89.88 102 ALA A CA 1
ATOM 754 C C . ALA A 1 102 ? -0.786 -13.900 7.138 1.00 89.88 102 ALA A C 1
ATOM 756 O O . ALA A 1 102 ? -1.054 -13.095 6.241 1.00 89.88 102 ALA A O 1
ATOM 757 N N . HIS A 1 103 ? 0.368 -13.849 7.809 1.00 91.19 103 HIS A N 1
ATOM 758 C CA . HIS A 1 103 ? 1.417 -12.858 7.606 1.00 91.19 103 HIS A CA 1
ATOM 759 C C . HIS A 1 103 ? 2.811 -13.511 7.672 1.00 91.19 103 HIS A C 1
ATOM 761 O O . HIS A 1 103 ? 2.977 -14.632 8.144 1.00 91.19 103 HIS A O 1
ATOM 767 N N . ARG A 1 104 ? 3.841 -12.806 7.186 1.00 87.88 104 ARG A N 1
ATOM 768 C CA . ARG A 1 104 ? 5.236 -13.294 7.176 1.00 87.88 104 ARG A CA 1
ATOM 769 C C . ARG A 1 104 ? 6.149 -12.513 8.117 1.00 87.88 104 ARG A C 1
ATOM 771 O O . ARG A 1 104 ? 6.655 -13.066 9.084 1.00 87.88 104 ARG A O 1
ATOM 778 N N . ARG A 1 105 ? 6.376 -11.228 7.830 1.00 90.44 105 ARG A N 1
ATOM 779 C CA . ARG A 1 105 ? 7.226 -10.327 8.628 1.00 90.44 105 ARG A CA 1
ATOM 780 C C . ARG A 1 105 ? 6.359 -9.229 9.223 1.00 90.44 105 ARG A C 1
ATOM 782 O O . ARG A 1 105 ? 6.129 -8.211 8.582 1.00 90.44 105 ARG A O 1
ATOM 789 N N . ILE A 1 106 ? 5.806 -9.501 10.400 1.00 92.25 106 ILE A N 1
ATOM 790 C CA . ILE A 1 106 ? 4.864 -8.598 11.065 1.00 92.25 106 ILE A CA 1
ATOM 791 C C . ILE A 1 106 ? 5.645 -7.447 11.703 1.00 92.25 106 ILE A C 1
ATOM 793 O O . ILE A 1 106 ? 6.553 -7.680 12.498 1.00 92.25 106 ILE A O 1
ATOM 797 N N . GLY A 1 107 ? 5.263 -6.220 11.360 1.00 93.81 107 GLY A N 1
ATOM 798 C CA . GLY A 1 107 ? 5.622 -5.003 12.079 1.00 93.81 107 GLY A CA 1
ATOM 799 C C . GLY A 1 107 ? 4.369 -4.383 12.693 1.00 93.81 107 GLY A C 1
ATOM 800 O O . GLY A 1 107 ? 3.263 -4.606 12.199 1.00 93.81 107 GLY A O 1
ATOM 801 N N . VAL A 1 108 ? 4.544 -3.625 13.773 1.00 94.06 108 VAL A N 1
ATOM 802 C CA . VAL A 1 108 ? 3.472 -2.861 14.418 1.00 94.06 108 VAL A CA 1
ATOM 803 C C . VAL A 1 108 ? 3.872 -1.394 14.404 1.00 94.06 108 VAL A C 1
ATOM 805 O O . VAL A 1 108 ? 4.959 -1.048 14.861 1.00 94.06 108 VAL A O 1
ATOM 808 N N . GLU A 1 109 ? 2.987 -0.551 13.885 1.00 94.94 109 GLU A N 1
ATOM 809 C CA . GLU A 1 109 ? 3.155 0.900 13.817 1.00 94.94 109 GLU A CA 1
ATOM 810 C C . GLU A 1 109 ? 2.075 1.563 14.680 1.00 94.94 109 GLU A C 1
ATOM 812 O O . GLU A 1 109 ? 0.941 1.083 14.754 1.00 94.94 109 GLU A O 1
ATOM 817 N N . CYS A 1 110 ? 2.443 2.641 15.373 1.00 96.00 110 CYS A N 1
ATOM 818 C CA . CYS A 1 110 ? 1.511 3.458 16.144 1.00 96.00 110 CYS A CA 1
ATOM 819 C C . CYS A 1 110 ? 1.235 4.732 15.351 1.00 96.00 110 CYS A C 1
ATOM 821 O O . CYS A 1 110 ? 2.145 5.529 15.137 1.00 96.00 110 CYS A O 1
ATOM 823 N N . GLU A 1 111 ? -0.009 4.897 14.913 1.00 96.25 111 GLU A N 1
ATOM 824 C CA . GLU A 1 111 ? -0.413 5.933 13.965 1.00 96.25 111 GLU A CA 1
ATOM 825 C C . GLU A 1 111 ? -1.657 6.677 14.458 1.00 96.25 111 GLU A C 1
ATOM 827 O O . GLU A 1 111 ? -2.434 6.168 15.271 1.00 96.25 111 GLU A O 1
ATOM 832 N N . ILE A 1 112 ? -1.880 7.874 13.915 1.00 96.00 112 ILE A N 1
ATOM 833 C CA . ILE A 1 112 ? -3.110 8.643 14.129 1.00 96.00 112 ILE A CA 1
ATOM 834 C C . ILE A 1 112 ? -4.018 8.459 12.913 1.00 96.00 112 ILE A C 1
ATOM 836 O O . ILE A 1 112 ? -3.675 8.854 11.801 1.00 96.00 112 ILE A O 1
ATOM 840 N N . ALA A 1 113 ? -5.205 7.891 13.128 1.00 95.44 113 ALA A N 1
ATOM 841 C CA . ALA A 1 113 ? -6.219 7.750 12.088 1.00 95.44 113 ALA A CA 1
ATOM 842 C C . ALA A 1 113 ? -7.199 8.931 12.104 1.00 95.44 113 ALA A C 1
ATOM 844 O O . ALA A 1 113 ? -7.689 9.336 13.159 1.00 95.44 113 ALA A O 1
ATOM 845 N N . VAL A 1 114 ? -7.544 9.436 10.919 1.00 95.81 114 VAL A N 1
ATOM 846 C CA . VAL A 1 114 ? -8.558 10.482 10.739 1.00 95.81 114 VAL A CA 1
ATOM 847 C C . VAL A 1 114 ? -9.738 9.908 9.965 1.00 95.81 114 VAL A C 1
ATOM 849 O O . VAL A 1 114 ? -9.567 9.321 8.898 1.00 95.81 114 VAL A O 1
ATOM 852 N N . ARG A 1 115 ? -10.955 10.099 10.486 1.00 95.44 115 ARG A N 1
ATOM 853 C CA . ARG A 1 115 ? -12.194 9.831 9.747 1.00 95.44 115 ARG A CA 1
ATOM 854 C C . ARG A 1 115 ? -12.667 11.123 9.095 1.00 95.44 115 ARG A C 1
ATOM 856 O O . ARG A 1 115 ? -12.970 12.093 9.785 1.00 95.44 115 ARG A O 1
ATOM 863 N N . LEU A 1 116 ? -12.746 11.121 7.771 1.00 95.12 116 LEU A N 1
ATOM 864 C CA . LEU A 1 116 ? -13.248 12.259 7.012 1.00 95.12 116 LEU A CA 1
ATOM 865 C C . LEU A 1 116 ? -14.768 12.373 7.192 1.00 95.12 116 LEU A C 1
ATOM 867 O O . LEU A 1 116 ? -15.490 11.393 7.027 1.00 95.12 116 LEU A O 1
ATOM 871 N N . GLY A 1 117 ? -15.253 13.565 7.552 1.00 96.75 117 GLY A N 1
ATOM 872 C CA . GLY A 1 117 ? -16.693 13.840 7.682 1.00 96.75 117 GLY A CA 1
ATOM 873 C C . GLY A 1 117 ? -17.390 14.159 6.354 1.00 96.75 117 GLY A C 1
ATOM 874 O O . GLY A 1 117 ? -18.613 14.216 6.301 1.00 96.75 117 GLY A O 1
ATOM 875 N N . ARG A 1 118 ? -16.610 14.399 5.298 1.00 95.31 118 ARG A N 1
ATOM 876 C CA . ARG A 1 118 ? -17.039 14.659 3.920 1.00 95.31 118 ARG A CA 1
ATOM 877 C C . ARG A 1 118 ? -15.898 14.310 2.972 1.00 95.31 118 ARG A C 1
ATOM 879 O O . ARG A 1 118 ? -14.745 14.275 3.407 1.00 95.31 118 ARG A O 1
ATOM 886 N N . ASP A 1 119 ? -16.221 14.114 1.702 1.00 94.12 119 ASP A N 1
ATOM 887 C CA . ASP A 1 119 ? -15.218 13.865 0.671 1.00 94.12 119 ASP A CA 1
ATOM 888 C C . ASP A 1 119 ? -14.238 15.040 0.555 1.00 94.12 119 ASP A C 1
ATOM 890 O O . ASP A 1 119 ? -14.599 16.209 0.746 1.00 94.12 119 ASP A O 1
ATOM 894 N N . LEU A 1 120 ? -12.979 14.716 0.258 1.00 91.06 120 LEU A N 1
ATOM 895 C CA . LEU A 1 120 ? -11.980 15.716 -0.093 1.00 91.06 120 LEU A CA 1
ATOM 896 C C . LEU A 1 120 ? -12.126 16.045 -1.583 1.00 91.06 120 LEU A C 1
ATOM 898 O O . LEU A 1 120 ? -12.309 15.126 -2.386 1.00 91.06 120 LEU A O 1
ATOM 902 N N . PRO A 1 121 ? -12.034 17.325 -1.977 1.00 91.69 121 PRO A N 1
ATOM 903 C CA . PRO A 1 121 ? -11.920 17.663 -3.388 1.00 91.69 121 PRO A CA 1
ATOM 904 C C . PRO A 1 121 ? -10.638 17.037 -3.969 1.00 91.69 121 PRO A C 1
ATOM 906 O O . PRO A 1 121 ? -9.707 16.742 -3.210 1.00 91.69 121 PRO A O 1
ATOM 909 N N . PRO A 1 122 ? -10.557 16.855 -5.298 1.00 88.06 122 PRO A N 1
ATOM 910 C CA . PRO A 1 122 ? -9.304 16.495 -5.951 1.00 88.06 122 PRO A CA 1
ATOM 911 C C . PRO A 1 122 ? -8.173 17.426 -5.496 1.00 88.06 122 PRO A C 1
ATOM 913 O O . PRO A 1 122 ? -8.398 18.625 -5.304 1.00 88.06 122 PRO A O 1
ATOM 916 N N . GLY A 1 123 ? -6.973 16.871 -5.303 1.00 74.62 123 GLY A N 1
ATOM 917 C CA . GLY A 1 123 ? -5.782 17.683 -5.050 1.00 74.62 123 GLY A CA 1
ATOM 918 C C . GLY A 1 123 ? -5.574 18.686 -6.188 1.00 74.62 123 GLY A C 1
ATOM 919 O O . GLY A 1 123 ? -5.886 18.368 -7.337 1.00 74.62 123 GLY A O 1
ATOM 920 N N . GLN A 1 124 ? -5.109 19.894 -5.854 1.00 44.69 124 GLN A N 1
ATOM 921 C CA . GLN A 1 124 ? -4.653 20.863 -6.857 1.00 44.69 124 GLN A CA 1
ATOM 922 C C . GLN A 1 124 ? -3.352 20.399 -7.505 1.00 44.69 124 GLN A C 1
ATOM 924 O O . GLN A 1 124 ? -2.525 19.805 -6.775 1.00 44.69 124 GLN A O 1
#

Mean predicted aligned error: 4.45 Å

Organism: NCBI:txid1398085

Solvent-accessible surface area (backbone atoms only — not comparable to full-atom values): 8065 Å² total; per-residue (Å²): 133,82,77,78,76,80,53,56,45,67,63,40,17,48,55,54,37,46,41,60,78,51,48,61,91,77,91,69,72,59,77,81,43,49,63,91,47,69,70,50,42,51,54,30,51,53,48,22,48,54,51,39,31,75,73,66,35,41,59,74,75,50,73,47,79,40,55,82,44,73,68,50,18,60,74,71,73,43,96,62,58,48,74,47,78,34,37,48,71,80,63,63,87,72,91,70,86,76,68,65,84,67,46,78,83,86,82,88,83,90,80,87,85,81,83,76,95,61,86,77,76,83,84,132

Foldseek 3Di:
DDPLPQAPLLVLLVLVLCCLQQVDDDPDDDPSRDDPDPVSVVSSQVSNQVVNCVVPLNDFPDKDWPPQDPVSCVVVVHPHIDMHTDGPNNDDDDDDDDDCNSYDDDDDDDDDDDDDPDDDDDDD

pLDDT: mean 92.67, std 9.95, range [41.56, 98.5]

Nearest PDB structures (foldseek):
  5d2j-assembly1_A  TM=8.741E-01  e=4.715E-02  Pseudomonas putida
  5d2i-assembly2_B  TM=8.791E-01  e=5.007E-02  Pseudomonas putida
  8ih6-assembly1_B  TM=7.920E-01  e=4.440E-02  Pseudomonas sp.

InterPro domains:
  IPR036663 Fumarylacetoacetase-like, C-terminal domain superfamily [G3DSA:3.90.850.10] (7-124)
  IPR036663 Fumarylacetoacetase-like, C-terminal domain superfamily [SSF56529] (9-122)
  IPR050772 Hydratase/Decarboxylase Family, MhpD Subfamily [PTHR30143] (8-122)

Radius of gyration: 16.22 Å; Cα contacts (8 Å, |Δi|>4): 108; chains: 1; bounding box: 34×38×46 Å

Secondary structure (DSSP, 8-state):
-PPPPPP-HHHHHHHHHHHHHS--------GGGS-SSHHHHHHHHHHHHHHHIIIII--EEEEEEE--SHHHHHHHT-SSPEEEEEEGGG--SSS----GGG-SS-----------SSPPPPP-